Protein AF-A0A420H1R7-F1 (afdb_monomer)

Mean predicted aligned error: 5.56 Å

Nearest PDB structures (foldseek):
  4r7c-assembly1_B  TM=2.276E-01  e=3.146E+00  Bacillus cereus ATCC 14579
  7oor-assembly1_B-2  TM=2.339E-01  e=7.067E+00  Bacillus cereus ATCC 14579
  7oou-assembly1_B-2  TM=2.341E-01  e=8.406E+00  Bacillus cereus ATCC 14579

Organism: NCBI:txid62708

Foldseek 3Di:
DQDALVVLQVVLVCCLVDDQVSLCVQQVDGSVVLVVVLVCCVVPHDPPDDPRDDSSSVNSLVSNCVVVVDDPVRSCVVSVPDDDD

Sequence (85 aa):
MYTNPRNVSQKINLLLRGHPERFRIETRLTIIQFERLAVWLYENTTPRESRLLTLKAKLAIFLYIVGHGATYRNASIHWELNIER

pLDDT: mean 84.59, std 13.35, range [41.53, 96.56]

Solvent-accessible surface area (backbone atoms only — not comparable to full-atom values): 4928 Å² total; per-residue (Å²): 134,91,45,56,46,63,54,38,42,49,51,48,52,49,38,74,72,46,60,62,66,62,36,23,70,54,36,71,35,52,68,68,60,49,52,52,49,49,50,49,46,59,76,76,44,86,73,79,85,45,99,52,46,50,70,66,38,53,50,46,54,51,31,28,28,69,69,66,72,42,51,72,68,55,49,26,62,76,54,46,46,70,74,85,128

Secondary structure (DSSP, 8-state):
----HHHHHHHHHHHHHS-HHHHHHHHSS-HHHHHHHHHHHHHHS-----SS--HHHHHHHHHHHHHHT--HHHHHHHTT-----

InterPro domains:
  IPR058353 Domain of unknown function DUF8040 [PF26138] (9-78)

Radius of gyration: 12.54 Å; Cα contacts (8 Å, |Δi|>4): 77; chains: 1; bounding box: 32×23×27 Å

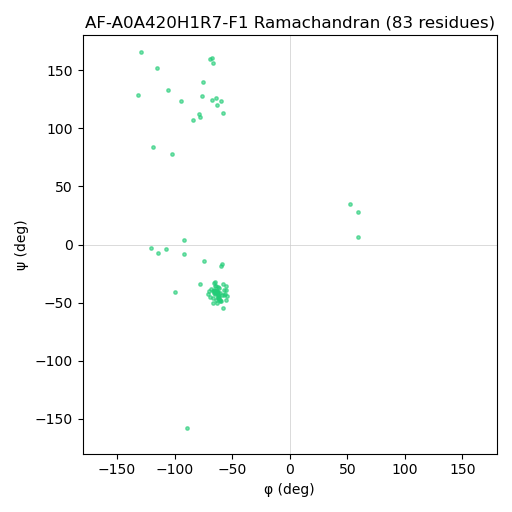Structure (mmCIF, N/CA/C/O backbone):
data_AF-A0A420H1R7-F1
#
_entry.id   AF-A0A420H1R7-F1
#
loop_
_atom_site.group_PDB
_atom_site.id
_atom_site.type_symbol
_atom_site.label_atom_id
_atom_site.label_alt_id
_atom_site.label_comp_id
_atom_site.label_asym_id
_atom_site.label_entity_id
_atom_site.label_seq_id
_atom_site.pdbx_PDB_ins_code
_atom_site.Cartn_x
_atom_site.Cartn_y
_atom_site.Cartn_z
_atom_site.occupancy
_atom_site.B_iso_or_equiv
_atom_site.auth_seq_id
_atom_site.auth_comp_id
_atom_site.auth_asym_id
_atom_site.auth_atom_id
_atom_site.pdbx_PDB_model_num
ATOM 1 N N . MET A 1 1 ? 20.577 14.263 -1.080 1.00 41.53 1 MET A N 1
ATOM 2 C CA . MET A 1 1 ? 19.392 15.012 -0.604 1.00 41.53 1 MET A CA 1
ATOM 3 C C . MET A 1 1 ? 18.627 14.103 0.343 1.00 41.53 1 MET A C 1
ATOM 5 O O . MET A 1 1 ? 18.268 13.011 -0.067 1.00 41.53 1 MET A O 1
ATOM 9 N N . TYR A 1 2 ? 18.464 14.499 1.607 1.00 45.56 2 TYR A N 1
ATOM 10 C CA . TYR A 1 2 ? 17.747 13.712 2.614 1.00 45.56 2 TYR A CA 1
ATOM 11 C C . TYR A 1 2 ? 16.239 13.874 2.411 1.00 45.56 2 TYR A C 1
ATOM 13 O O . TYR A 1 2 ? 15.711 14.963 2.630 1.00 45.56 2 TYR A O 1
ATOM 21 N N . THR A 1 3 ? 15.531 12.823 2.009 1.00 52.91 3 THR A N 1
ATOM 22 C CA . THR A 1 3 ? 14.064 12.838 1.977 1.00 52.91 3 THR A CA 1
ATOM 23 C C . THR A 1 3 ? 13.497 12.258 3.266 1.00 52.91 3 THR A C 1
ATOM 25 O O . THR A 1 3 ? 13.831 11.157 3.703 1.00 52.91 3 THR A O 1
ATOM 28 N N . ASN A 1 4 ? 12.664 13.069 3.920 1.00 61.47 4 ASN A N 1
ATOM 29 C CA . ASN A 1 4 ? 12.054 12.787 5.211 1.00 61.47 4 ASN A CA 1
ATOM 30 C C . ASN A 1 4 ? 10.903 11.785 5.009 1.00 61.47 4 ASN A C 1
ATOM 32 O O . ASN A 1 4 ? 10.016 12.062 4.205 1.00 61.47 4 ASN A O 1
ATOM 36 N N . PRO A 1 5 ? 10.835 10.660 5.735 1.00 59.75 5 PRO A N 1
ATOM 37 C CA . PRO A 1 5 ? 9.755 9.678 5.586 1.00 59.75 5 PRO A CA 1
ATOM 38 C C . PRO A 1 5 ? 8.341 10.242 5.850 1.00 59.75 5 PRO A C 1
ATOM 40 O O . PRO A 1 5 ? 7.348 9.685 5.372 1.00 59.75 5 PRO A O 1
ATOM 43 N N . ARG A 1 6 ? 8.232 11.414 6.497 1.00 63.41 6 ARG A N 1
ATOM 44 C CA . ARG A 1 6 ? 6.986 12.203 6.551 1.00 63.41 6 ARG A CA 1
ATOM 45 C C . ARG A 1 6 ? 6.455 12.585 5.160 1.00 63.41 6 ARG A C 1
ATOM 47 O O . ARG A 1 6 ? 5.240 12.581 4.960 1.00 63.41 6 ARG A O 1
ATOM 54 N N . ASN A 1 7 ? 7.340 12.827 4.195 1.00 74.81 7 ASN A N 1
ATOM 55 C CA . ASN A 1 7 ? 6.994 13.195 2.821 1.00 74.81 7 ASN A CA 1
ATOM 56 C C . ASN A 1 7 ? 6.278 12.050 2.097 1.00 74.81 7 ASN A C 1
ATOM 58 O O . ASN A 1 7 ? 5.372 12.291 1.305 1.00 74.81 7 ASN A O 1
ATOM 62 N N . VAL A 1 8 ? 6.615 10.796 2.413 1.00 80.00 8 VAL A N 1
ATOM 63 C CA . VAL A 1 8 ? 5.986 9.623 1.786 1.00 80.00 8 VAL A CA 1
ATOM 64 C C . VAL A 1 8 ? 4.538 9.479 2.229 1.00 80.00 8 VAL A C 1
ATOM 66 O O . VAL A 1 8 ? 3.641 9.310 1.405 1.00 80.00 8 VAL A O 1
ATOM 69 N N . SER A 1 9 ? 4.284 9.625 3.531 1.00 81.75 9 SER A N 1
ATOM 70 C CA . SER A 1 9 ? 2.912 9.613 4.050 1.00 81.75 9 SER A CA 1
ATOM 71 C C . SER A 1 9 ? 2.085 10.769 3.467 1.00 81.75 9 SER A C 1
ATOM 73 O O . SER A 1 9 ? 0.917 10.579 3.131 1.00 81.75 9 SER A O 1
ATOM 75 N N . GLN A 1 10 ? 2.687 11.948 3.271 1.00 82.56 10 GLN A N 1
ATOM 76 C CA . GLN A 1 10 ? 2.032 13.075 2.597 1.00 82.56 10 GLN A CA 1
ATOM 77 C C . GLN A 1 10 ? 1.751 12.794 1.114 1.00 82.56 10 GLN A C 1
ATOM 79 O O . GLN A 1 10 ? 0.625 13.011 0.672 1.00 82.56 10 GLN A O 1
ATOM 84 N N . LYS A 1 11 ? 2.718 12.252 0.363 1.00 85.50 11 LYS A N 1
ATOM 85 C CA . LYS A 1 11 ? 2.558 11.866 -1.051 1.00 85.50 11 LYS A CA 1
ATOM 86 C C . LYS A 1 11 ? 1.399 10.888 -1.230 1.00 85.50 11 LYS A C 1
ATOM 88 O O . LYS A 1 11 ? 0.581 11.052 -2.128 1.00 85.50 11 LYS A O 1
ATOM 93 N N . ILE A 1 12 ? 1.275 9.915 -0.334 1.00 86.19 12 ILE A N 1
ATOM 94 C CA . ILE A 1 12 ? 0.202 8.916 -0.385 1.00 86.19 12 ILE A CA 1
ATOM 95 C C . ILE A 1 12 ? -1.152 9.536 -0.042 1.00 86.19 12 ILE A C 1
ATOM 97 O O . ILE A 1 12 ? -2.135 9.261 -0.725 1.00 86.19 12 ILE A O 1
ATOM 101 N N . ASN A 1 13 ? -1.210 10.440 0.938 1.00 85.62 13 ASN A N 1
ATOM 102 C CA . ASN A 1 13 ? -2.430 11.200 1.216 1.00 85.62 13 ASN A CA 1
ATOM 103 C C . ASN A 1 13 ? -2.853 12.080 0.029 1.00 85.62 13 ASN A C 1
ATOM 105 O O . ASN A 1 13 ? -4.047 12.202 -0.243 1.00 85.62 13 ASN A O 1
ATOM 109 N N . LEU A 1 14 ? -1.896 12.666 -0.698 1.00 87.75 14 LEU A N 1
ATOM 110 C CA . LEU A 1 14 ? -2.172 13.414 -1.927 1.00 87.75 14 LEU A CA 1
ATOM 111 C C . LEU A 1 14 ? -2.682 12.499 -3.046 1.00 87.75 14 LEU A C 1
ATOM 113 O O . LEU A 1 14 ? -3.624 12.871 -3.737 1.00 87.75 14 LEU A O 1
ATOM 117 N N . LEU A 1 15 ? -2.121 11.295 -3.200 1.00 87.88 15 LEU A N 1
ATOM 118 C CA . LEU A 1 15 ? -2.605 10.311 -4.174 1.00 87.88 15 LEU A CA 1
ATOM 119 C C . LEU A 1 15 ? -4.027 9.829 -3.852 1.00 87.88 15 LEU A C 1
ATOM 121 O O . LEU A 1 1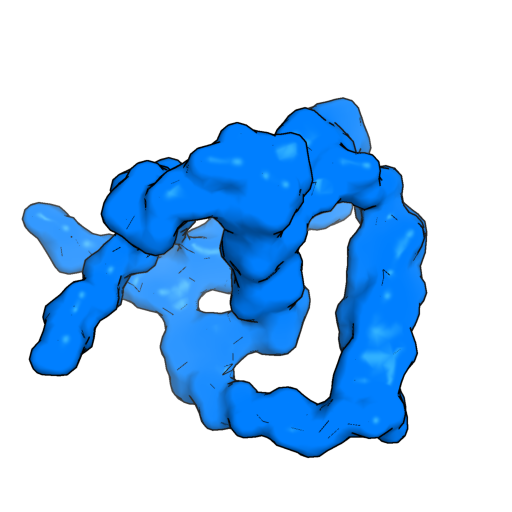5 ? -4.839 9.710 -4.763 1.00 87.88 15 LEU A O 1
ATOM 125 N N . LEU A 1 16 ? -4.345 9.612 -2.572 1.00 88.88 16 LEU A N 1
ATOM 126 C CA . LEU A 1 16 ? -5.684 9.213 -2.118 1.00 88.88 16 LEU A CA 1
ATOM 127 C C . LEU A 1 16 ? -6.748 10.292 -2.360 1.00 88.88 16 LEU A C 1
ATOM 129 O O . LEU A 1 16 ? -7.906 9.964 -2.590 1.00 88.88 16 LEU A O 1
ATOM 133 N N . ARG A 1 17 ? -6.369 11.573 -2.301 1.00 90.19 17 ARG A N 1
ATOM 134 C CA . ARG A 1 17 ? -7.262 12.717 -2.574 1.00 90.19 17 ARG A CA 1
ATOM 135 C C . ARG A 1 17 ? -7.232 13.172 -4.035 1.00 90.19 17 ARG A C 1
ATOM 137 O O . ARG A 1 17 ? -7.985 14.064 -4.413 1.00 90.19 17 ARG A O 1
ATOM 144 N N . GLY A 1 18 ? -6.315 12.619 -4.821 1.00 88.94 18 GLY A N 1
ATOM 145 C CA . GLY A 1 18 ? -6.076 12.991 -6.204 1.00 88.94 18 GLY A CA 1
ATOM 146 C C . GLY A 1 18 ? -6.932 12.196 -7.184 1.00 88.94 18 GLY A C 1
ATOM 147 O O . GLY A 1 18 ? -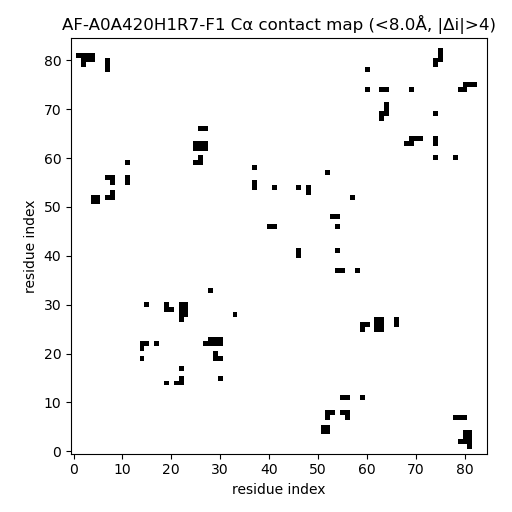7.973 11.639 -6.848 1.00 88.94 18 GLY A O 1
ATOM 148 N N . HIS A 1 19 ? -6.473 12.136 -8.434 1.00 91.56 19 HIS A N 1
ATOM 149 C CA . HIS A 1 19 ? -7.179 11.413 -9.485 1.00 91.56 19 HIS A CA 1
ATOM 150 C C . HIS A 1 19 ? -7.155 9.890 -9.223 1.00 91.56 19 HIS A C 1
ATOM 152 O O . HIS A 1 19 ? -6.057 9.323 -9.160 1.00 91.56 19 HIS A O 1
ATOM 158 N N . PRO A 1 20 ? -8.313 9.200 -9.163 1.00 92.38 20 PRO A N 1
ATOM 159 C CA . PRO A 1 20 ? -8.387 7.775 -8.817 1.00 92.38 20 PRO A CA 1
ATOM 160 C C . PRO A 1 20 ? -7.523 6.872 -9.698 1.00 92.38 20 PRO A C 1
ATOM 162 O O . PRO A 1 20 ? -6.911 5.925 -9.212 1.00 92.38 20 PRO A O 1
ATOM 165 N N . GLU A 1 21 ? -7.414 7.197 -10.989 1.00 94.25 21 GLU A N 1
ATOM 166 C CA . GLU A 1 21 ? -6.595 6.412 -11.916 1.00 94.25 21 GLU A CA 1
ATOM 167 C C . GLU A 1 21 ? -5.105 6.443 -11.575 1.00 94.25 21 GLU A C 1
ATOM 169 O O . GLU A 1 21 ? -4.427 5.428 -11.697 1.00 94.25 21 GLU A O 1
ATOM 174 N N . ARG A 1 22 ? -4.591 7.575 -11.075 1.00 91.44 22 ARG A N 1
ATOM 175 C CA . ARG A 1 22 ? -3.188 7.661 -10.650 1.00 91.44 22 ARG A CA 1
ATOM 176 C C . ARG A 1 22 ? -2.942 6.734 -9.469 1.00 91.44 22 ARG A C 1
ATOM 178 O O . ARG A 1 22 ? -1.965 6.001 -9.461 1.00 91.44 22 ARG A O 1
ATOM 185 N N . PHE A 1 23 ? -3.869 6.704 -8.514 1.00 93.19 23 PHE A N 1
ATOM 186 C CA . PHE A 1 23 ? -3.792 5.784 -7.384 1.00 93.19 23 PHE A CA 1
ATOM 187 C C . PHE A 1 23 ? -3.838 4.313 -7.828 1.00 93.19 23 PHE A C 1
ATOM 189 O O . PHE A 1 23 ? -3.075 3.481 -7.327 1.00 93.19 23 PHE A O 1
ATOM 196 N N . ARG A 1 24 ? -4.702 3.998 -8.800 1.00 94.19 24 ARG A N 1
ATOM 197 C CA . ARG A 1 24 ? -4.835 2.649 -9.359 1.00 94.19 24 ARG A CA 1
ATOM 198 C C . ARG A 1 24 ? -3.587 2.201 -10.110 1.00 94.19 24 ARG A C 1
ATOM 200 O O . ARG A 1 24 ? -3.208 1.041 -9.987 1.00 94.19 24 ARG A O 1
ATOM 207 N N . ILE A 1 25 ? -2.940 3.096 -10.853 1.00 93.75 25 ILE A N 1
ATOM 208 C CA . ILE A 1 25 ? -1.660 2.804 -11.508 1.00 93.75 25 ILE A CA 1
ATOM 209 C C . ILE A 1 25 ? -0.623 2.422 -10.451 1.00 93.75 25 ILE A C 1
ATOM 211 O O . ILE A 1 25 ? -0.015 1.370 -10.568 1.00 93.75 25 ILE A O 1
ATOM 215 N N . GLU A 1 26 ? -0.504 3.204 -9.379 1.00 91.62 26 GLU A N 1
ATOM 216 C CA . GLU A 1 26 ? 0.510 3.000 -8.336 1.00 91.62 26 GLU A CA 1
ATOM 217 C C . GLU A 1 26 ? 0.297 1.738 -7.487 1.00 91.62 26 GLU A C 1
ATOM 219 O O . GLU A 1 26 ? 1.255 1.061 -7.114 1.00 91.62 26 GLU A O 1
ATOM 224 N N . THR A 1 27 ? -0.953 1.406 -7.160 1.00 94.00 27 THR A N 1
ATOM 225 C CA . THR A 1 27 ? -1.265 0.355 -6.169 1.00 94.00 27 THR A CA 1
ATOM 226 C C . THR A 1 27 ? -1.976 -0.863 -6.746 1.00 94.00 27 THR A C 1
ATOM 228 O O . THR A 1 27 ? -2.188 -1.837 -6.026 1.00 94.00 27 THR A O 1
ATOM 231 N N . ARG A 1 28 ? -2.381 -0.816 -8.022 1.00 95.00 28 ARG A N 1
ATOM 232 C CA . ARG A 1 28 ? -3.262 -1.797 -8.687 1.00 95.00 28 ARG A CA 1
ATOM 233 C C . ARG A 1 28 ? -4.647 -1.957 -8.052 1.00 95.00 28 ARG A C 1
ATOM 235 O O . ARG A 1 28 ? -5.424 -2.791 -8.508 1.00 95.00 28 ARG A O 1
ATOM 242 N N . LEU A 1 29 ? -4.989 -1.136 -7.060 1.00 95.25 29 LEU A N 1
ATOM 243 C CA . LEU A 1 29 ? -6.280 -1.148 -6.383 1.00 95.25 29 LEU A CA 1
ATOM 244 C C . LEU A 1 29 ? -7.038 0.154 -6.622 1.00 95.25 29 LEU A C 1
ATOM 246 O O . LEU A 1 29 ? -6.459 1.228 -6.784 1.00 95.25 29 LEU A O 1
ATOM 250 N N . THR A 1 30 ? -8.364 0.071 -6.589 1.00 95.81 30 THR A N 1
ATOM 251 C CA . THR A 1 30 ? -9.183 1.272 -6.391 1.00 95.81 30 THR A CA 1
ATOM 252 C C . THR A 1 30 ? -8.967 1.838 -4.985 1.00 95.81 30 THR A C 1
ATOM 254 O O . THR A 1 30 ? -8.624 1.102 -4.057 1.00 95.81 30 THR A O 1
ATOM 257 N N . ILE A 1 31 ? -9.226 3.137 -4.804 1.00 94.81 31 ILE A N 1
ATOM 258 C CA . ILE A 1 31 ? -9.122 3.799 -3.492 1.00 94.81 31 ILE A CA 1
ATOM 259 C C . ILE A 1 31 ? -9.977 3.064 -2.446 1.00 94.81 31 ILE A C 1
ATOM 261 O O . ILE A 1 31 ? -9.491 2.758 -1.364 1.00 94.81 31 ILE A O 1
ATOM 265 N N . ILE A 1 32 ? -11.214 2.684 -2.791 1.00 95.75 32 ILE A N 1
ATOM 266 C CA . ILE A 1 32 ? -12.131 1.984 -1.876 1.00 95.75 32 ILE A CA 1
ATOM 267 C C . ILE A 1 32 ? -11.563 0.628 -1.435 1.00 95.75 32 ILE A C 1
ATOM 269 O O . ILE A 1 32 ? -11.589 0.306 -0.248 1.00 95.75 32 ILE A O 1
ATOM 273 N N . GLN A 1 33 ? -11.047 -0.177 -2.370 1.00 96.56 33 GLN A N 1
ATOM 274 C CA . GLN A 1 33 ? -10.435 -1.471 -2.040 1.00 96.56 33 GLN A CA 1
ATOM 275 C C . GLN A 1 33 ? -9.215 -1.294 -1.139 1.00 96.56 33 GLN A C 1
ATOM 277 O O . GLN A 1 33 ? -9.054 -2.032 -0.169 1.00 96.56 33 GLN A O 1
ATOM 282 N N . PHE A 1 34 ? -8.383 -0.298 -1.438 1.00 96.50 34 PHE A N 1
ATOM 283 C CA . PHE A 1 34 ? -7.218 0.019 -0.628 1.00 96.50 34 PHE A CA 1
ATOM 284 C C . PHE A 1 34 ? -7.601 0.430 0.796 1.00 96.50 34 PHE A C 1
ATOM 286 O O . PHE A 1 34 ? -7.011 -0.066 1.754 1.00 96.50 34 PHE A O 1
ATOM 293 N N . GLU A 1 35 ? -8.596 1.302 0.960 1.00 94.56 35 GLU A N 1
ATOM 294 C CA . GLU A 1 35 ? -9.028 1.739 2.288 1.00 94.56 35 GLU A CA 1
ATOM 295 C C . GLU A 1 35 ? -9.648 0.602 3.094 1.00 94.56 35 GLU A C 1
ATOM 297 O O . GLU A 1 35 ? -9.309 0.441 4.266 1.00 94.56 35 GLU A O 1
ATOM 302 N N . ARG A 1 36 ? -10.475 -0.240 2.464 1.00 96.31 36 ARG A N 1
ATOM 303 C CA . ARG A 1 36 ? -11.022 -1.441 3.111 1.00 96.31 36 ARG A CA 1
ATOM 304 C C . ARG A 1 36 ? -9.922 -2.402 3.553 1.00 96.31 36 ARG A C 1
ATOM 306 O O . ARG A 1 36 ? -9.985 -2.917 4.663 1.00 96.31 36 ARG A O 1
ATOM 313 N N . LEU A 1 37 ? -8.897 -2.606 2.724 1.00 95.19 37 LEU A N 1
ATOM 314 C CA . LEU A 1 37 ? -7.754 -3.444 3.082 1.00 95.19 37 LEU A CA 1
ATOM 315 C C . LEU A 1 37 ? -6.945 -2.840 4.237 1.00 95.19 37 LEU A C 1
ATOM 317 O O . LEU A 1 37 ? -6.526 -3.564 5.135 1.00 95.19 37 LEU A O 1
ATOM 321 N N . ALA A 1 38 ? -6.747 -1.520 4.245 1.00 93.56 38 ALA A N 1
ATOM 322 C CA . ALA A 1 38 ? -6.052 -0.835 5.331 1.00 93.56 38 ALA A CA 1
ATOM 323 C C . ALA A 1 38 ? -6.804 -0.954 6.668 1.00 93.56 38 ALA A C 1
ATOM 325 O O . ALA A 1 38 ? -6.163 -1.186 7.691 1.00 93.56 38 ALA A O 1
ATOM 326 N N . VAL A 1 39 ? -8.137 -0.828 6.654 1.00 94.19 39 VAL A N 1
ATOM 327 C CA . VAL A 1 39 ? -8.989 -1.044 7.838 1.00 94.19 39 VAL A CA 1
ATOM 328 C C . VAL A 1 39 ? -8.891 -2.494 8.300 1.00 94.19 39 VAL A C 1
ATOM 330 O O . VAL A 1 39 ? -8.553 -2.738 9.453 1.00 94.19 39 VAL A O 1
ATOM 333 N N . TRP A 1 40 ? -9.071 -3.452 7.388 1.00 95.44 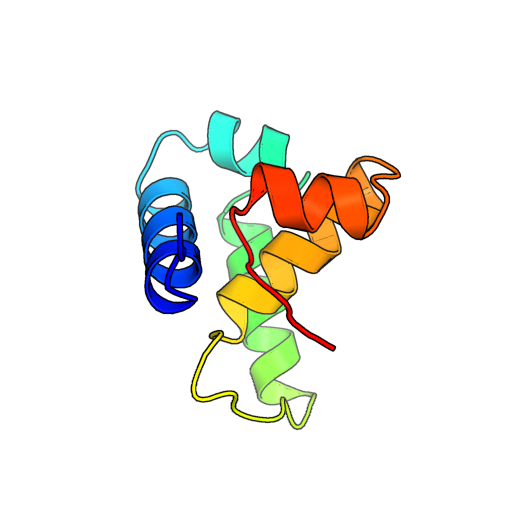40 TRP A N 1
ATOM 334 C CA . TRP A 1 40 ? -8.986 -4.872 7.725 1.00 95.44 40 TRP A CA 1
ATOM 335 C C . TRP A 1 40 ? -7.630 -5.235 8.348 1.00 95.44 40 TRP A C 1
ATOM 337 O O . TRP A 1 40 ? -7.584 -5.926 9.362 1.00 95.44 40 TRP A O 1
ATOM 347 N N . LEU A 1 41 ? -6.521 -4.723 7.797 1.00 93.06 41 LEU A N 1
ATOM 348 C CA . LEU A 1 41 ? -5.182 -4.928 8.357 1.00 93.06 41 LEU A CA 1
ATOM 349 C C . LEU A 1 41 ? -5.028 -4.300 9.742 1.00 93.06 41 LEU A C 1
ATOM 351 O O . LEU A 1 41 ? -4.383 -4.892 10.600 1.00 93.06 41 LEU A O 1
ATOM 355 N N . TYR A 1 42 ? -5.588 -3.115 9.965 1.00 90.12 42 TYR A N 1
ATOM 356 C CA . TYR A 1 42 ? -5.545 -2.474 11.276 1.00 90.12 42 TYR A CA 1
ATOM 357 C C . TYR A 1 42 ? -6.301 -3.289 12.335 1.00 90.12 42 TYR A C 1
ATOM 359 O O . TYR A 1 42 ? -5.818 -3.425 13.452 1.00 90.12 42 TYR A O 1
ATOM 367 N N . GLU A 1 43 ? -7.448 -3.862 11.970 1.00 91.94 43 GLU A N 1
ATOM 368 C CA . GLU A 1 43 ? -8.306 -4.635 12.879 1.00 91.94 43 GLU A CA 1
ATOM 369 C C . GLU A 1 43 ? -7.791 -6.057 13.145 1.00 91.94 43 GLU A C 1
ATOM 371 O O . GLU A 1 43 ? -7.968 -6.584 14.240 1.00 91.94 43 GLU A O 1
ATOM 376 N N . ASN 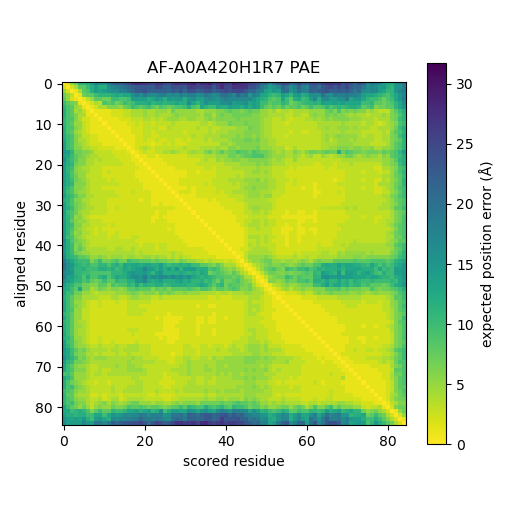A 1 44 ? -7.159 -6.689 12.151 1.00 92.88 44 ASN A N 1
ATOM 377 C CA . ASN A 1 44 ? -6.803 -8.114 12.196 1.00 92.88 44 ASN A CA 1
ATOM 378 C C . ASN A 1 44 ? -5.303 -8.368 12.380 1.00 92.88 44 ASN A C 1
ATOM 380 O O . ASN A 1 44 ? -4.873 -9.517 12.481 1.00 92.88 44 ASN A O 1
ATOM 384 N N . THR A 1 45 ? -4.482 -7.319 12.404 1.00 87.44 45 THR A N 1
ATOM 385 C CA . THR A 1 45 ? -3.042 -7.441 12.646 1.00 87.44 45 THR A CA 1
ATOM 386 C C . THR A 1 45 ? -2.608 -6.483 13.744 1.00 87.44 45 THR A C 1
ATOM 388 O O . THR A 1 45 ? -3.334 -5.568 14.114 1.00 87.44 45 THR A O 1
ATOM 391 N N . THR A 1 46 ? -1.403 -6.676 14.278 1.00 79.31 46 THR A N 1
ATOM 392 C CA . THR A 1 46 ? -0.773 -5.716 15.192 1.00 79.31 46 THR A CA 1
ATOM 393 C C . THR A 1 46 ? 0.273 -4.923 14.407 1.00 79.31 46 THR A C 1
ATOM 395 O O . THR A 1 46 ? 1.465 -5.255 14.454 1.00 79.31 46 THR A O 1
ATOM 398 N N . PRO A 1 47 ? -0.124 -3.922 13.596 1.00 68.31 47 PRO A N 1
ATOM 399 C CA . PRO A 1 47 ? 0.837 -3.184 12.800 1.00 68.31 47 PRO A CA 1
ATOM 400 C C . PRO A 1 47 ? 1.788 -2.453 13.745 1.00 68.31 47 PRO A C 1
ATOM 402 O O . PRO A 1 47 ? 1.367 -1.607 14.529 1.00 68.31 47 PRO A O 1
ATOM 405 N N . ARG A 1 48 ? 3.093 -2.750 13.669 1.00 70.12 48 ARG A N 1
ATOM 406 C CA . ARG A 1 48 ? 4.090 -1.964 14.408 1.00 70.12 48 ARG A CA 1
ATOM 407 C C . ARG A 1 48 ? 3.970 -0.511 13.977 1.00 70.12 48 ARG A C 1
ATOM 409 O O . ARG A 1 48 ? 4.277 -0.181 12.823 1.00 70.12 48 ARG A O 1
ATOM 416 N N . GLU A 1 49 ? 3.550 0.350 14.893 1.00 67.31 49 GLU A N 1
ATOM 417 C CA . GLU A 1 49 ? 3.571 1.784 14.666 1.00 67.31 49 GLU A CA 1
ATOM 418 C C . GLU A 1 49 ? 5.013 2.207 14.397 1.00 67.31 49 GLU A C 1
ATOM 420 O O . GLU A 1 49 ? 5.940 1.906 15.149 1.00 67.31 49 GLU A O 1
ATOM 425 N N . SER A 1 50 ? 5.227 2.844 13.251 1.00 73.56 50 SER A N 1
ATOM 426 C CA . SER A 1 50 ? 6.509 3.454 12.934 1.00 73.56 50 SER A CA 1
ATOM 427 C C . SER A 1 50 ? 6.339 4.954 13.062 1.00 73.56 50 SER A C 1
ATOM 429 O O . SER A 1 50 ? 5.416 5.519 12.481 1.00 73.56 50 SER A O 1
ATOM 431 N N . ARG A 1 51 ? 7.278 5.611 13.751 1.00 71.12 51 ARG A N 1
ATOM 432 C CA . ARG A 1 51 ? 7.362 7.081 13.779 1.00 71.12 51 ARG A CA 1
ATOM 433 C C . ARG A 1 51 ? 7.566 7.687 12.384 1.00 71.12 51 ARG A C 1
ATOM 435 O O . ARG A 1 51 ? 7.356 8.881 12.203 1.00 71.12 51 ARG A O 1
ATOM 442 N N . LEU A 1 52 ? 8.011 6.873 11.424 1.00 73.75 52 LEU A N 1
ATOM 443 C CA . LEU A 1 52 ? 8.413 7.301 10.089 1.00 73.75 52 LEU A CA 1
ATOM 444 C C . LEU A 1 52 ? 7.313 7.057 9.047 1.00 73.75 52 LEU A C 1
ATOM 446 O O . LEU A 1 52 ? 7.079 7.918 8.205 1.00 73.75 52 LEU A O 1
ATOM 450 N N . LEU A 1 53 ? 6.621 5.913 9.102 1.00 80.88 53 LEU A N 1
ATOM 451 C CA . LEU A 1 53 ? 5.631 5.522 8.092 1.00 80.88 53 LEU A CA 1
ATOM 452 C C . LEU A 1 53 ? 4.318 5.044 8.711 1.00 80.88 53 LEU A C 1
ATOM 454 O O . LEU A 1 53 ? 4.294 4.119 9.526 1.00 80.88 53 LEU A O 1
ATOM 458 N N . THR A 1 54 ? 3.217 5.621 8.232 1.00 86.81 54 THR A N 1
ATOM 459 C CA . THR A 1 54 ? 1.854 5.179 8.558 1.00 86.81 54 THR A CA 1
ATOM 460 C C . THR A 1 54 ? 1.550 3.796 7.968 1.00 86.81 54 THR A C 1
ATOM 462 O O . THR A 1 54 ? 2.198 3.358 7.015 1.00 86.81 54 THR A O 1
ATOM 465 N N . LEU A 1 55 ? 0.531 3.105 8.495 1.00 89.19 55 LEU A N 1
ATOM 466 C CA . LEU A 1 55 ? 0.068 1.822 7.945 1.00 89.19 55 LEU A CA 1
ATOM 467 C C . LEU A 1 55 ? -0.300 1.938 6.459 1.00 89.19 55 LEU A C 1
ATOM 469 O O . LEU A 1 55 ? 0.178 1.146 5.650 1.00 89.19 55 LEU A O 1
ATOM 473 N N . LYS A 1 56 ? -1.080 2.966 6.092 1.00 90.81 56 LYS A N 1
ATOM 474 C CA . LYS A 1 56 ? -1.433 3.251 4.691 1.00 90.81 56 LYS A CA 1
ATOM 475 C C . LYS A 1 56 ? -0.177 3.440 3.836 1.00 90.81 56 LYS A C 1
ATOM 477 O O . LYS A 1 56 ? -0.120 2.928 2.722 1.00 90.81 56 LYS A O 1
ATOM 482 N N . ALA A 1 57 ? 0.853 4.105 4.368 1.00 89.56 57 ALA A N 1
ATOM 483 C CA . ALA A 1 57 ? 2.096 4.290 3.634 1.00 89.56 57 ALA A CA 1
ATOM 484 C C . ALA A 1 57 ? 2.822 2.972 3.350 1.00 89.56 57 ALA A C 1
ATOM 486 O O . ALA A 1 57 ? 3.186 2.691 2.209 1.00 89.56 57 ALA A O 1
ATOM 487 N N . LYS A 1 58 ? 2.966 2.131 4.378 1.00 89.94 58 LYS A N 1
ATOM 488 C CA . LYS A 1 58 ? 3.564 0.796 4.246 1.00 89.94 58 LYS A CA 1
AT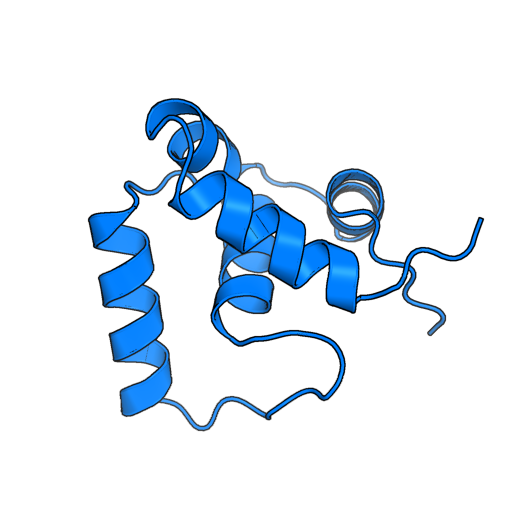OM 489 C C . LYS A 1 58 ? 2.793 -0.070 3.250 1.00 89.94 58 LYS A C 1
ATOM 491 O O . LYS A 1 58 ? 3.410 -0.720 2.411 1.00 89.94 58 LYS A O 1
ATOM 496 N N . LEU A 1 59 ? 1.462 -0.040 3.319 1.00 93.00 59 LEU A N 1
ATOM 497 C CA . LEU A 1 59 ? 0.600 -0.799 2.419 1.00 93.00 59 LEU A CA 1
ATOM 498 C C . LEU A 1 59 ? 0.769 -0.359 0.960 1.00 93.00 59 LEU A C 1
ATOM 500 O O . LEU A 1 59 ? 0.912 -1.210 0.089 1.00 93.00 59 LEU A O 1
ATOM 504 N N . ALA A 1 60 ? 0.799 0.946 0.682 1.00 93.00 60 ALA A N 1
ATOM 505 C CA . ALA A 1 60 ? 0.971 1.437 -0.686 1.00 93.00 60 ALA A CA 1
ATOM 506 C C . ALA A 1 60 ? 2.335 1.041 -1.275 1.00 93.00 60 ALA A C 1
ATOM 508 O O . ALA A 1 60 ? 2.397 0.596 -2.418 1.00 93.00 60 ALA A O 1
ATOM 509 N N . ILE A 1 61 ? 3.413 1.133 -0.486 1.00 91.69 61 ILE A N 1
ATOM 510 C CA . ILE A 1 61 ? 4.754 0.700 -0.911 1.00 91.69 61 ILE A CA 1
ATOM 511 C C . ILE A 1 61 ? 4.765 -0.807 -1.200 1.00 91.69 61 ILE A C 1
ATOM 513 O O . ILE A 1 61 ? 5.302 -1.238 -2.219 1.00 91.69 61 ILE A O 1
ATOM 517 N N . PHE A 1 62 ? 4.154 -1.607 -0.322 1.00 93.31 62 PHE A N 1
ATOM 518 C CA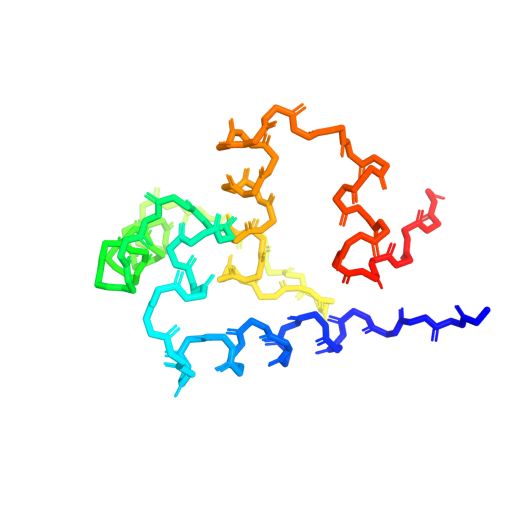 . PHE A 1 62 ? 4.043 -3.053 -0.506 1.00 93.31 62 PHE A CA 1
ATOM 519 C C . PHE A 1 62 ? 3.278 -3.408 -1.788 1.00 93.31 62 PHE A C 1
ATOM 521 O O . PHE A 1 62 ? 3.760 -4.204 -2.593 1.00 93.31 62 PHE A O 1
ATOM 528 N N . LEU A 1 63 ? 2.123 -2.778 -2.015 1.00 95.38 63 LEU A N 1
ATOM 529 C CA . LEU A 1 63 ? 1.318 -2.994 -3.217 1.00 95.38 63 LEU A CA 1
ATO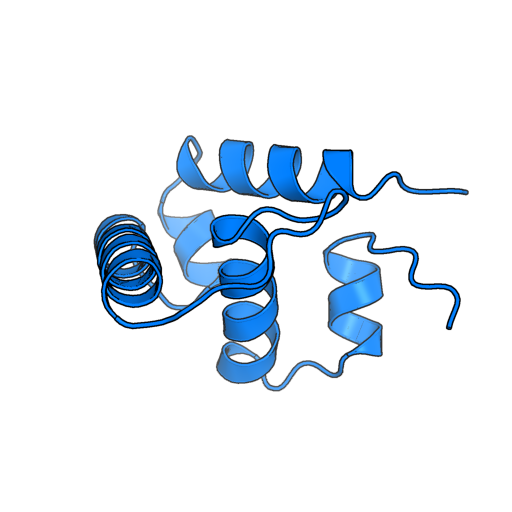M 530 C C . LEU A 1 63 ? 2.035 -2.535 -4.487 1.00 95.38 63 LEU A C 1
ATOM 532 O O . LEU A 1 63 ? 1.924 -3.202 -5.511 1.00 95.38 63 LEU A O 1
ATOM 536 N N . TYR A 1 64 ? 2.811 -1.452 -4.427 1.00 94.62 64 TYR A N 1
ATOM 537 C CA . TYR A 1 64 ? 3.650 -1.031 -5.545 1.00 94.62 64 TYR A CA 1
ATOM 538 C C . TYR A 1 64 ? 4.681 -2.112 -5.900 1.00 94.62 64 TYR A C 1
ATOM 540 O O . TYR A 1 64 ? 4.780 -2.502 -7.061 1.00 94.62 64 TYR A O 1
ATOM 548 N N . ILE A 1 65 ? 5.394 -2.643 -4.899 1.00 94.62 65 ILE A N 1
ATOM 549 C CA . ILE A 1 65 ? 6.391 -3.711 -5.074 1.00 94.62 65 ILE A CA 1
ATOM 550 C C . ILE A 1 65 ? 5.762 -4.949 -5.713 1.00 94.62 65 ILE A C 1
ATOM 552 O O . ILE A 1 65 ? 6.228 -5.404 -6.757 1.00 94.62 65 ILE A O 1
ATOM 556 N N . VAL A 1 66 ? 4.684 -5.469 -5.124 1.00 95.25 66 VAL A N 1
ATOM 557 C CA . VAL A 1 66 ? 4.050 -6.713 -5.587 1.00 95.25 66 VAL A CA 1
ATOM 558 C C . VAL A 1 66 ? 3.327 -6.509 -6.921 1.00 95.25 66 VAL A C 1
ATOM 560 O O . VAL A 1 66 ? 3.460 -7.327 -7.825 1.00 95.25 66 VAL A O 1
ATOM 563 N N . GLY A 1 67 ? 2.605 -5.400 -7.079 1.00 93.12 67 GLY A N 1
ATOM 564 C CA . GLY A 1 67 ? 1.802 -5.104 -8.268 1.00 93.12 67 GLY A CA 1
ATOM 565 C C . GLY A 1 67 ? 2.605 -4.697 -9.506 1.00 93.12 67 GLY A C 1
ATOM 566 O O . GLY A 1 67 ? 2.047 -4.673 -10.605 1.00 93.12 67 GLY A O 1
ATOM 567 N N . HIS A 1 68 ? 3.890 -4.368 -9.349 1.00 93.38 68 HIS A N 1
ATOM 568 C CA . HIS A 1 68 ? 4.784 -3.995 -10.454 1.00 93.38 68 HIS A CA 1
ATOM 569 C C . HIS A 1 68 ? 6.005 -4.907 -10.587 1.00 93.38 68 HIS A C 1
ATOM 571 O O . HIS A 1 68 ? 6.816 -4.693 -11.484 1.00 93.38 68 HIS A O 1
ATOM 577 N N . GLY A 1 69 ? 6.181 -5.886 -9.692 1.00 92.31 69 GLY A N 1
ATOM 578 C CA . GLY A 1 69 ? 7.431 -6.644 -9.603 1.00 92.31 69 GLY A CA 1
ATOM 579 C C . GLY A 1 69 ? 8.642 -5.746 -9.318 1.00 92.31 69 GLY A C 1
ATOM 580 O O . GLY A 1 69 ? 9.755 -6.038 -9.753 1.00 92.31 69 GLY A O 1
ATOM 581 N N . ALA A 1 70 ? 8.432 -4.613 -8.639 1.00 92.12 70 ALA A N 1
ATOM 582 C CA . ALA A 1 70 ? 9.490 -3.644 -8.396 1.00 92.12 70 ALA A CA 1
ATOM 583 C C . ALA A 1 70 ? 10.434 -4.142 -7.297 1.00 92.12 70 ALA A C 1
ATOM 585 O O . ALA A 1 70 ? 10.010 -4.663 -6.269 1.00 92.12 70 ALA A O 1
ATOM 586 N N . THR A 1 71 ? 11.736 -3.930 -7.475 1.00 91.44 71 THR A N 1
ATOM 587 C CA . THR A 1 71 ? 12.699 -4.202 -6.406 1.00 91.44 71 THR A CA 1
ATOM 588 C C . THR A 1 71 ? 12.538 -3.194 -5.271 1.00 91.44 71 THR A C 1
ATOM 590 O O . THR A 1 71 ? 12.062 -2.071 -5.464 1.00 91.44 71 THR A O 1
ATOM 593 N N . TYR A 1 72 ? 13.023 -3.553 -4.084 1.00 86.25 72 TYR A N 1
ATOM 594 C CA . TYR A 1 72 ? 13.065 -2.631 -2.951 1.00 86.25 72 TYR A CA 1
ATOM 595 C C . TYR A 1 72 ? 13.809 -1.326 -3.276 1.00 86.25 72 TYR A C 1
ATOM 597 O O . TYR A 1 72 ? 13.368 -0.246 -2.893 1.00 86.25 72 TYR A O 1
ATOM 605 N N . ARG A 1 73 ? 14.909 -1.412 -4.041 1.00 86.38 73 ARG A N 1
ATOM 606 C CA . ARG A 1 73 ? 15.664 -0.238 -4.500 1.00 86.38 73 ARG A CA 1
ATOM 607 C C . ARG A 1 73 ? 14.797 0.664 -5.382 1.00 86.38 73 ARG A C 1
ATOM 609 O O . ARG A 1 73 ? 14.773 1.870 -5.163 1.00 86.38 73 ARG A O 1
ATOM 616 N N . ASN A 1 74 ? 14.053 0.092 -6.328 1.00 88.94 74 ASN A N 1
ATOM 617 C CA . ASN A 1 74 ? 13.172 0.869 -7.201 1.00 88.94 74 ASN A CA 1
ATOM 618 C C . ASN A 1 74 ? 12.037 1.527 -6.412 1.00 88.94 74 ASN A C 1
ATOM 620 O O . ASN A 1 74 ? 11.730 2.691 -6.647 1.00 88.94 74 ASN A O 1
ATOM 624 N N . ALA A 1 75 ? 11.447 0.817 -5.448 1.00 88.44 75 ALA A N 1
ATOM 625 C CA . ALA A 1 75 ? 10.434 1.388 -4.567 1.00 88.44 75 ALA A CA 1
ATOM 626 C C . ALA A 1 75 ? 11.001 2.523 -3.699 1.00 88.44 75 ALA A C 1
ATOM 628 O O . ALA A 1 75 ? 10.352 3.551 -3.539 1.00 88.44 75 ALA A O 1
ATOM 629 N N . SER A 1 76 ? 12.222 2.375 -3.180 1.00 85.31 76 SER A N 1
ATOM 630 C CA . SER A 1 76 ? 12.887 3.420 -2.397 1.00 85.31 76 SER A CA 1
ATOM 631 C C . SER A 1 76 ? 13.146 4.683 -3.218 1.00 85.31 76 SER A C 1
ATOM 633 O O . SER A 1 76 ? 12.872 5.774 -2.730 1.00 85.31 76 SER A O 1
ATOM 635 N N . ILE A 1 77 ? 13.562 4.552 -4.479 1.00 87.25 77 ILE A N 1
ATOM 636 C CA . ILE A 1 77 ? 13.726 5.702 -5.379 1.00 87.25 77 ILE A CA 1
ATOM 637 C C . ILE A 1 77 ? 12.364 6.336 -5.703 1.00 87.25 77 ILE A C 1
ATOM 639 O O . ILE A 1 77 ? 12.192 7.539 -5.539 1.00 87.25 77 ILE A O 1
ATOM 643 N N . HIS A 1 78 ? 11.378 5.533 -6.114 1.00 88.06 78 HIS A N 1
ATOM 644 C CA . HIS A 1 78 ? 10.055 6.016 -6.538 1.00 88.06 78 HIS A CA 1
ATOM 645 C C . HIS A 1 78 ? 9.274 6.723 -5.423 1.00 88.06 78 HIS A C 1
ATOM 647 O O . HIS A 1 78 ? 8.616 7.749 -5.632 1.00 88.06 78 HIS A O 1
ATOM 653 N N . TRP A 1 79 ? 9.355 6.179 -4.212 1.00 85.31 79 TRP A N 1
ATOM 654 C CA . TRP A 1 79 ? 8.725 6.745 -3.023 1.00 85.31 79 TRP A CA 1
ATOM 655 C C . TRP A 1 79 ? 9.646 7.690 -2.255 1.00 85.31 79 TRP A C 1
ATOM 657 O O . TRP A 1 79 ? 9.237 8.174 -1.207 1.00 85.31 79 TRP A O 1
ATOM 667 N N . GLU A 1 80 ? 10.852 7.965 -2.758 1.00 83.25 80 GLU A N 1
ATOM 668 C CA . GLU A 1 80 ? 11.852 8.819 -2.108 1.00 83.25 80 GLU A CA 1
ATOM 669 C C . GLU A 1 80 ? 12.145 8.403 -0.653 1.00 83.25 80 GLU A C 1
ATOM 671 O O . GLU A 1 80 ? 12.380 9.232 0.229 1.00 83.25 80 GLU A O 1
ATOM 676 N N . LEU A 1 81 ? 12.116 7.100 -0.377 1.00 76.44 81 LEU A N 1
ATOM 677 C CA . LEU A 1 81 ? 12.442 6.545 0.929 1.00 76.44 81 LEU A CA 1
ATOM 678 C C . LEU A 1 81 ? 13.960 6.526 1.083 1.00 76.44 81 LEU A C 1
ATOM 680 O O . LEU A 1 81 ? 14.625 5.704 0.452 1.00 76.44 81 LEU A O 1
ATOM 684 N N . ASN A 1 82 ? 14.508 7.376 1.949 1.00 65.75 82 ASN A N 1
ATOM 685 C CA . ASN A 1 82 ? 15.893 7.220 2.368 1.00 65.75 82 ASN A CA 1
ATOM 686 C C . ASN A 1 82 ? 15.940 6.205 3.516 1.00 65.75 82 ASN A C 1
ATOM 688 O O . ASN A 1 82 ? 15.459 6.478 4.616 1.00 65.75 82 ASN A O 1
ATOM 692 N N . ILE A 1 83 ? 16.434 5.004 3.228 1.00 55.78 83 ILE A N 1
ATOM 693 C CA . ILE A 1 83 ? 16.539 3.918 4.204 1.00 55.78 83 ILE A CA 1
ATOM 694 C C . ILE A 1 83 ? 18.022 3.597 4.315 1.00 55.78 83 ILE A C 1
ATOM 696 O O . ILE A 1 83 ? 18.537 2.718 3.625 1.00 55.78 83 ILE A O 1
ATOM 700 N N . GLU A 1 84 ? 18.718 4.372 5.144 1.00 49.53 84 GLU A N 1
ATOM 701 C CA . GLU A 1 84 ? 20.004 3.933 5.675 1.00 49.53 84 GLU A CA 1
ATOM 702 C C . GLU A 1 84 ? 19.730 2.699 6.545 1.00 49.53 84 GLU A C 1
ATOM 704 O O . GLU A 1 84 ? 18.802 2.696 7.358 1.00 49.53 84 GLU A O 1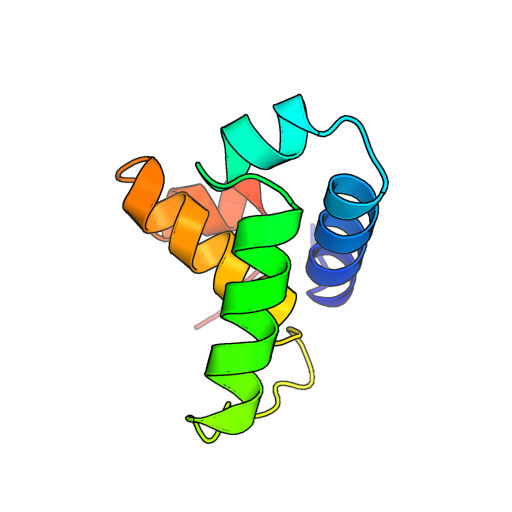
ATOM 709 N N . ARG A 1 85 ? 20.446 1.613 6.237 1.00 43.69 85 ARG A N 1
ATOM 710 C CA . ARG A 1 85 ? 20.309 0.306 6.888 1.00 43.69 85 ARG A CA 1
ATOM 711 C C . ARG A 1 85 ? 20.746 0.354 8.342 1.00 43.69 85 ARG A C 1
ATOM 713 O O . ARG A 1 85 ? 21.787 0.990 8.603 1.00 43.69 85 ARG A O 1
#